Protein AF-A0A366JJT7-F1 (afdb_monomer)

Mean predicted aligned error: 3.26 Å

Foldseek 3Di:
DPLLVQLVVQCVVVVHDSVVSSVVVVVVVVVCVVCVVVVHDDDD

Structure (mmCIF, N/CA/C/O backbone):
data_AF-A0A366JJT7-F1
#
_entry.id   AF-A0A366JJT7-F1
#
loop_
_atom_site.group_PDB
_atom_site.id
_atom_site.type_symbol
_atom_site.label_atom_id
_atom_site.label_alt_id
_atom_site.label_comp_id
_atom_site.label_asym_id
_atom_site.label_entity_id
_atom_site.label_seq_id
_atom_site.pdbx_PDB_ins_code
_atom_site.Cartn_x
_atom_site.Cartn_y
_atom_site.Cartn_z
_atom_site.occupancy
_atom_site.B_iso_or_equiv
_atom_site.auth_seq_id
_atom_site.auth_comp_id
_atom_site.auth_asym_id
_atom_site.auth_atom_id
_atom_site.pdbx_PDB_model_num
ATOM 1 N N . MET A 1 1 ? 7.616 -11.719 3.584 1.00 74.25 1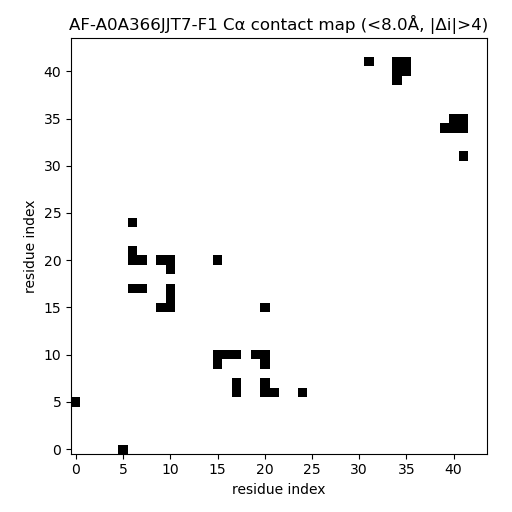 MET A N 1
ATOM 2 C CA . MET A 1 1 ? 6.898 -10.609 2.936 1.00 74.25 1 MET A CA 1
ATOM 3 C C . MET A 1 1 ? 6.927 -9.378 3.827 1.00 74.25 1 MET A C 1
ATOM 5 O O . MET A 1 1 ? 6.101 -9.235 4.718 1.00 74.25 1 MET A O 1
ATOM 9 N N . ASN A 1 2 ? 7.922 -8.523 3.615 1.00 93.38 2 ASN A N 1
ATOM 10 C CA . ASN A 1 2 ? 7.953 -7.143 4.092 1.00 93.38 2 ASN A CA 1
ATOM 11 C C . ASN A 1 2 ? 7.206 -6.220 3.099 1.00 93.38 2 ASN A C 1
ATOM 13 O O . ASN A 1 2 ? 6.717 -6.675 2.063 1.00 93.38 2 ASN A O 1
ATOM 17 N N . LYS A 1 3 ? 7.108 -4.918 3.402 1.00 92.44 3 LYS A N 1
ATOM 18 C CA . LYS A 1 3 ? 6.395 -3.948 2.549 1.00 92.44 3 LYS A CA 1
ATOM 19 C C . LYS A 1 3 ? 6.948 -3.895 1.119 1.00 92.44 3 LYS A C 1
ATOM 21 O O . LYS A 1 3 ? 6.172 -3.850 0.173 1.00 92.44 3 LYS A O 1
ATOM 26 N N . THR A 1 4 ? 8.267 -3.931 0.958 1.00 95.94 4 THR A N 1
ATOM 27 C CA . THR A 1 4 ? 8.924 -3.890 -0.356 1.00 95.94 4 THR A CA 1
ATOM 28 C C . THR A 1 4 ? 8.592 -5.129 -1.183 1.00 95.94 4 THR A C 1
ATOM 30 O O . THR A 1 4 ? 8.234 -5.013 -2.351 1.00 95.94 4 THR A O 1
ATOM 33 N N . GLU A 1 5 ? 8.646 -6.311 -0.565 1.00 97.44 5 GLU A N 1
ATOM 34 C CA . GLU A 1 5 ? 8.272 -7.576 -1.207 1.00 97.44 5 GLU A CA 1
ATOM 35 C C . GLU A 1 5 ? 6.798 -7.565 -1.649 1.00 97.44 5 GLU A C 1
ATOM 37 O O . GLU A 1 5 ? 6.488 -8.017 -2.749 1.00 97.44 5 GLU A O 1
ATOM 42 N N . LEU A 1 6 ? 5.901 -6.985 -0.840 1.00 97.00 6 LEU A N 1
ATOM 43 C CA . LEU A 1 6 ? 4.489 -6.817 -1.195 1.00 97.00 6 LEU A CA 1
ATOM 44 C C . LEU A 1 6 ? 4.294 -5.860 -2.382 1.00 97.00 6 LEU A C 1
ATOM 46 O O . LEU A 1 6 ? 3.573 -6.200 -3.315 1.00 97.00 6 LEU A O 1
ATOM 50 N N . VAL A 1 7 ? 4.927 -4.682 -2.368 1.00 97.50 7 VAL A N 1
ATOM 51 C CA . VAL A 1 7 ? 4.801 -3.693 -3.456 1.00 97.50 7 VAL A CA 1
ATOM 52 C C . VAL A 1 7 ? 5.289 -4.271 -4.781 1.00 97.50 7 VAL A C 1
ATOM 54 O O . VAL A 1 7 ? 4.606 -4.119 -5.791 1.00 97.50 7 VAL A O 1
ATOM 57 N N . ASN A 1 8 ? 6.421 -4.976 -4.773 1.00 97.75 8 ASN A N 1
ATOM 58 C CA . ASN A 1 8 ? 6.948 -5.619 -5.975 1.00 97.75 8 ASN A CA 1
ATOM 59 C C . ASN A 1 8 ? 5.992 -6.699 -6.501 1.00 97.75 8 ASN A C 1
ATOM 61 O O . ASN A 1 8 ? 5.697 -6.713 -7.692 1.00 97.75 8 ASN A O 1
ATOM 65 N N . ALA A 1 9 ? 5.446 -7.546 -5.621 1.00 97.88 9 ALA A N 1
ATOM 66 C CA . ALA A 1 9 ? 4.486 -8.576 -6.015 1.00 97.88 9 ALA A CA 1
ATOM 67 C C . ALA A 1 9 ? 3.174 -7.989 -6.569 1.00 97.88 9 ALA A C 1
ATOM 69 O O . ALA A 1 9 ? 2.590 -8.545 -7.498 1.00 97.88 9 ALA A O 1
ATOM 70 N N . VAL A 1 10 ? 2.698 -6.868 -6.012 1.00 96.94 10 VAL A N 1
ATOM 71 C CA . VAL A 1 10 ? 1.528 -6.150 -6.538 1.00 96.94 10 VAL A CA 1
ATOM 72 C C . VAL A 1 10 ? 1.844 -5.546 -7.899 1.00 96.94 10 VAL A C 1
ATOM 74 O O . VAL A 1 10 ? 1.063 -5.744 -8.824 1.00 96.94 10 VAL A O 1
ATOM 77 N N . ALA A 1 11 ? 2.977 -4.859 -8.047 1.00 98.12 11 ALA A N 1
ATOM 78 C CA . ALA A 1 11 ? 3.391 -4.260 -9.313 1.00 98.12 11 ALA A CA 1
ATOM 79 C C . ALA A 1 11 ? 3.483 -5.299 -10.438 1.00 98.12 11 ALA A C 1
ATOM 81 O O . ALA A 1 11 ? 2.916 -5.095 -11.504 1.00 98.12 11 ALA A O 1
ATOM 82 N N . GLU A 1 12 ? 4.116 -6.444 -10.168 1.00 97.94 12 GLU A N 1
ATOM 83 C CA . GLU A 1 12 ? 4.250 -7.541 -11.128 1.00 97.94 12 GLU A CA 1
ATOM 84 C C . GLU A 1 12 ? 2.886 -8.108 -11.549 1.00 97.94 12 GLU A C 1
ATOM 86 O O . GLU A 1 12 ? 2.611 -8.249 -12.735 1.00 97.94 12 GLU A O 1
ATOM 91 N N . ARG A 1 13 ? 2.000 -8.394 -10.586 1.00 97.56 13 ARG A N 1
ATOM 92 C CA . ARG A 1 13 ? 0.699 -9.034 -10.857 1.00 97.56 13 ARG A CA 1
ATOM 93 C C . ARG A 1 13 ? -0.351 -8.107 -11.457 1.00 97.56 13 ARG A C 1
ATOM 95 O O . ARG A 1 13 ? -1.300 -8.593 -12.062 1.00 97.56 13 ARG A O 1
ATOM 102 N N . SER A 1 14 ? -0.234 -6.806 -11.212 1.00 96.94 14 SER A N 1
ATOM 103 C CA . SER A 1 14 ? -1.163 -5.791 -11.726 1.00 96.94 14 SER A CA 1
ATOM 104 C C . SER A 1 14 ? -0.621 -5.050 -12.945 1.00 96.94 14 SER A C 1
ATOM 106 O O . SER A 1 14 ? -1.305 -4.168 -13.456 1.00 96.94 14 SER A O 1
ATOM 108 N N . GLU A 1 15 ? 0.599 -5.384 -13.381 1.00 97.38 15 GLU A N 1
ATOM 109 C CA . GLU A 1 15 ? 1.319 -4.706 -14.466 1.00 97.38 15 GLU A CA 1
ATOM 110 C C . GLU A 1 15 ? 1.459 -3.187 -14.237 1.00 97.38 15 GLU A C 1
ATOM 112 O O . GLU A 1 15 ? 1.580 -2.391 -15.169 1.00 97.38 15 GLU A O 1
ATOM 117 N N . LEU A 1 16 ? 1.458 -2.766 -12.968 1.00 97.31 16 LEU A N 1
ATOM 118 C CA . LEU A 1 16 ? 1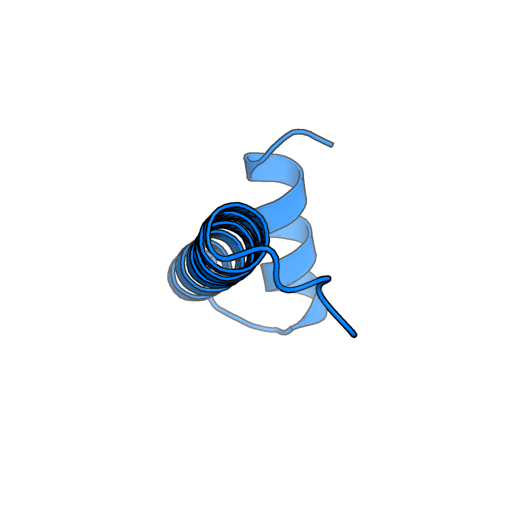.654 -1.377 -12.571 1.00 97.31 16 LEU A CA 1
ATOM 119 C C . LEU A 1 16 ? 3.139 -1.050 -12.438 1.00 97.31 16 LEU A C 1
ATOM 121 O O . LEU A 1 16 ? 3.973 -1.889 -12.092 1.00 97.31 16 LEU A O 1
ATOM 125 N N . SER A 1 17 ? 3.473 0.229 -12.612 1.00 98.06 17 SER A N 1
ATOM 126 C CA . SER A 1 17 ? 4.792 0.713 -12.215 1.00 98.06 17 SER A CA 1
ATOM 127 C C . SER A 1 17 ? 4.991 0.526 -10.702 1.00 98.06 17 SER A C 1
ATOM 129 O O . SER A 1 17 ? 4.043 0.668 -9.926 1.00 98.06 17 SER A O 1
ATOM 131 N N . ILE A 1 18 ? 6.231 0.287 -10.247 1.00 96.44 18 ILE A N 1
ATOM 132 C CA . ILE A 1 18 ? 6.555 0.203 -8.805 1.00 96.44 18 ILE A CA 1
ATOM 133 C C . ILE A 1 18 ? 6.036 1.435 -8.043 1.00 96.44 18 ILE A C 1
ATOM 135 O O . ILE A 1 18 ? 5.553 1.328 -6.916 1.00 96.44 18 ILE A O 1
ATOM 139 N N . LYS A 1 19 ? 6.108 2.615 -8.671 1.00 97.31 19 LYS A N 1
ATOM 140 C CA . LYS A 1 19 ? 5.639 3.878 -8.091 1.00 97.31 19 LYS A CA 1
ATOM 141 C C . LYS A 1 19 ? 4.131 3.862 -7.850 1.00 97.31 19 LYS A C 1
ATOM 143 O O . LYS A 1 19 ? 3.686 4.291 -6.786 1.00 97.31 19 LYS A O 1
ATOM 148 N N . ASP A 1 20 ? 3.357 3.391 -8.820 1.00 97.88 20 ASP A N 1
ATOM 149 C CA . ASP A 1 20 ? 1.898 3.370 -8.719 1.00 97.88 20 ASP A CA 1
ATOM 150 C C . ASP A 1 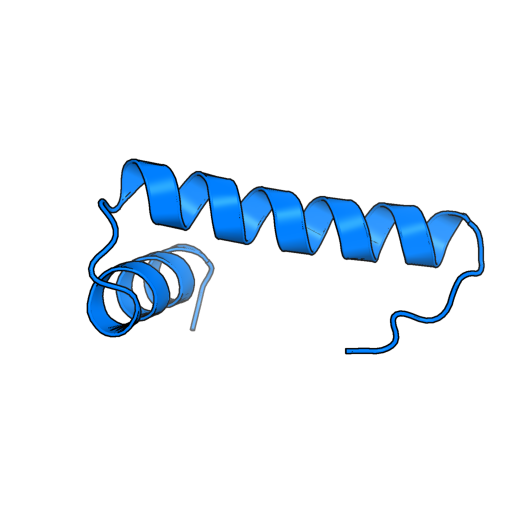20 ? 1.423 2.234 -7.811 1.00 97.88 20 ASP A C 1
ATOM 152 O O . ASP A 1 20 ? 0.543 2.450 -6.981 1.00 97.88 20 ASP A O 1
ATOM 156 N N . ALA A 1 21 ? 2.084 1.075 -7.859 1.00 98.19 21 ALA A N 1
ATOM 157 C CA . ALA A 1 21 ? 1.848 -0.020 -6.924 1.00 98.19 21 ALA A CA 1
ATOM 158 C C . ALA A 1 21 ? 2.121 0.394 -5.470 1.00 98.19 21 ALA A C 1
ATOM 160 O O . ALA A 1 21 ? 1.311 0.108 -4.592 1.00 98.19 21 ALA A O 1
ATOM 161 N N . SER A 1 22 ? 3.213 1.124 -5.204 1.00 97.88 22 SER A N 1
ATOM 162 C CA . SER A 1 22 ? 3.507 1.636 -3.859 1.00 97.88 22 SER A CA 1
ATOM 163 C C . SER A 1 22 ? 2.389 2.541 -3.352 1.00 97.88 22 SER A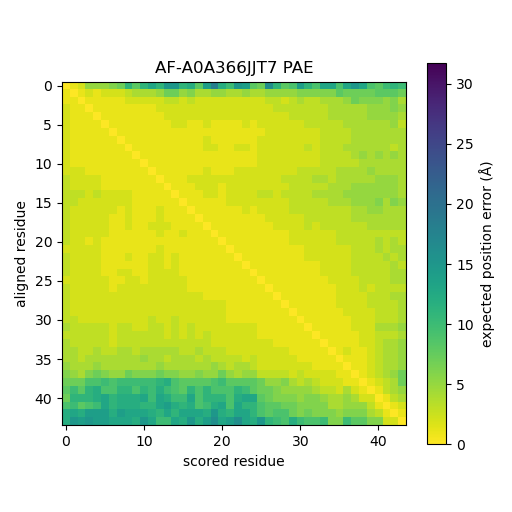 C 1
ATOM 165 O O . SER A 1 22 ? 1.912 2.356 -2.236 1.00 97.88 22 SER A O 1
ATOM 167 N N . LYS A 1 23 ? 1.935 3.488 -4.184 1.00 98.00 23 LYS A N 1
ATOM 168 C CA . LYS A 1 23 ? 0.831 4.390 -3.833 1.00 98.00 23 LYS A CA 1
ATOM 169 C C . LYS A 1 23 ? -0.470 3.636 -3.580 1.00 98.00 23 LYS A C 1
ATOM 171 O O . LYS A 1 23 ? -1.173 3.959 -2.632 1.00 98.00 23 LYS A O 1
ATOM 176 N N . ALA A 1 24 ? -0.791 2.648 -4.413 1.00 97.31 24 ALA A N 1
ATOM 177 C CA . ALA A 1 24 ? -1.999 1.845 -4.262 1.00 97.31 24 ALA A CA 1
ATOM 178 C C . ALA A 1 24 ? -1.978 1.038 -2.956 1.00 97.31 24 ALA A C 1
ATOM 180 O O . ALA A 1 24 ? -2.952 1.053 -2.206 1.00 97.31 24 ALA A O 1
ATOM 181 N N . VAL A 1 25 ? -0.852 0.387 -2.650 1.00 96.75 25 VAL A N 1
ATOM 182 C CA . VAL A 1 25 ? -0.66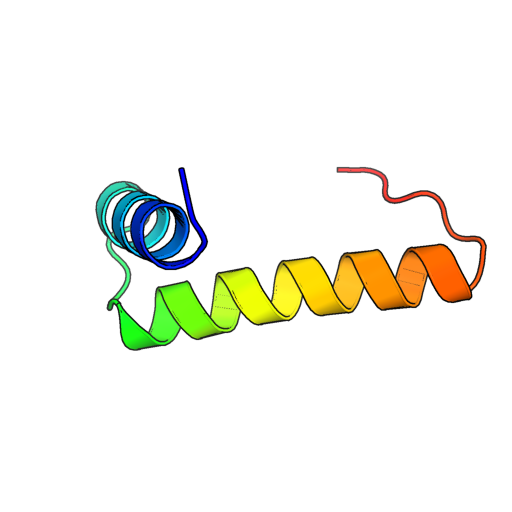7 -0.358 -1.398 1.00 96.75 25 VAL A CA 1
ATOM 183 C C . VAL A 1 25 ? -0.796 0.573 -0.190 1.00 96.75 25 VAL A C 1
ATOM 185 O O . VAL A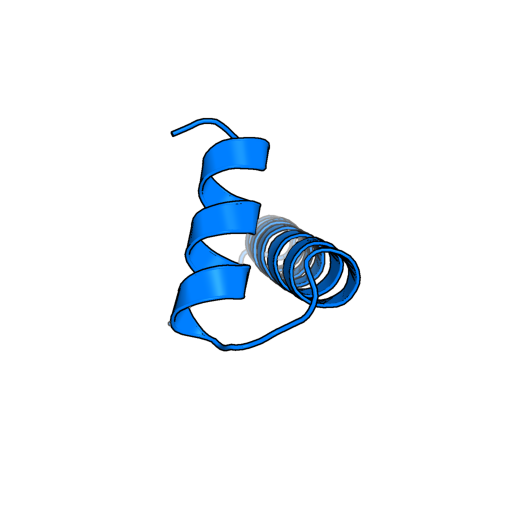 1 25 ? -1.514 0.248 0.755 1.00 96.75 25 VAL A O 1
ATOM 188 N N . ASP A 1 26 ? -0.167 1.749 -0.235 1.00 96.88 26 ASP A N 1
ATOM 189 C CA . ASP A 1 26 ? -0.271 2.753 0.829 1.00 96.88 26 ASP A CA 1
ATOM 190 C C . ASP A 1 26 ? -1.714 3.235 1.027 1.00 96.88 26 ASP A C 1
ATOM 192 O O . ASP A 1 26 ? -2.207 3.247 2.155 1.00 96.88 26 ASP A O 1
ATOM 196 N N . ALA A 1 27 ? -2.421 3.543 -0.062 1.00 97.12 27 ALA A N 1
ATOM 197 C CA . ALA A 1 27 ? -3.811 3.988 -0.020 1.00 97.12 27 ALA A CA 1
ATOM 198 C C . ALA A 1 27 ? -4.753 2.921 0.565 1.00 97.12 27 ALA A C 1
ATOM 200 O O . ALA A 1 27 ? -5.668 3.253 1.323 1.00 97.12 27 ALA A O 1
ATOM 201 N N . VAL A 1 28 ? -4.530 1.637 0.262 1.00 95.31 28 VAL A N 1
ATOM 202 C CA . VAL A 1 28 ? -5.309 0.531 0.843 1.00 95.31 28 VAL A CA 1
ATOM 203 C C . VAL A 1 28 ? -5.085 0.449 2.351 1.00 95.31 28 VAL A C 1
ATOM 205 O O . VAL A 1 28 ? -6.054 0.400 3.111 1.00 95.31 28 VAL A O 1
ATOM 208 N N . PHE A 1 29 ? -3.828 0.485 2.804 1.00 94.62 29 PHE A N 1
ATOM 209 C CA . PHE A 1 29 ? -3.521 0.462 4.235 1.00 94.62 29 PHE A CA 1
ATOM 210 C C . PHE A 1 29 ? -4.091 1.672 4.969 1.00 94.62 29 PHE A C 1
ATOM 212 O O . PHE A 1 29 ? -4.643 1.516 6.059 1.00 94.62 29 PHE A O 1
ATOM 219 N N . GLU A 1 30 ? -3.995 2.863 4.382 1.00 95.56 30 GLU A N 1
ATOM 220 C CA . GLU A 1 30 ? -4.577 4.077 4.944 1.00 95.56 30 GLU A CA 1
ATOM 221 C C . GLU A 1 30 ? -6.102 3.965 5.051 1.00 95.56 30 GLU A C 1
ATOM 223 O O . GLU A 1 30 ? -6.664 4.210 6.118 1.00 95.56 30 GLU A O 1
ATOM 228 N N . THR A 1 31 ? -6.766 3.512 3.987 1.00 95.19 31 THR A N 1
ATOM 229 C CA . THR A 1 31 ? -8.225 3.337 3.954 1.00 95.19 31 THR A CA 1
ATOM 230 C C . THR A 1 31 ? -8.692 2.341 5.015 1.00 95.19 31 THR A C 1
ATOM 232 O O . THR A 1 31 ? -9.631 2.629 5.758 1.00 95.19 31 THR A O 1
ATOM 235 N N . ILE A 1 32 ? -8.010 1.197 5.149 1.00 94.06 32 ILE A N 1
ATOM 236 C CA . ILE A 1 32 ? -8.280 0.212 6.208 1.00 94.06 32 ILE A CA 1
ATOM 237 C C . ILE A 1 32 ? -8.084 0.838 7.585 1.00 94.06 32 ILE A C 1
ATOM 239 O O . ILE A 1 32 ? -8.953 0.728 8.447 1.00 94.06 32 ILE A O 1
ATOM 243 N N . THR A 1 33 ? -6.943 1.495 7.796 1.00 94.50 33 THR A N 1
ATOM 244 C CA . THR A 1 33 ? -6.573 2.072 9.093 1.00 94.50 33 THR A CA 1
ATOM 245 C C . THR A 1 33 ? -7.583 3.128 9.527 1.00 94.50 33 THR A C 1
ATOM 247 O O . THR A 1 33 ? -8.011 3.136 10.680 1.00 94.50 33 THR A O 1
ATOM 250 N N . ASN A 1 34 ? -7.994 4.000 8.610 1.00 93.88 34 ASN A N 1
ATOM 251 C CA . ASN A 1 34 ? -8.979 5.038 8.880 1.00 93.88 34 ASN A CA 1
ATOM 252 C C . ASN A 1 34 ? -10.372 4.437 9.100 1.00 93.88 34 ASN A C 1
ATOM 254 O O . ASN A 1 34 ? -11.029 4.789 10.075 1.00 93.88 34 ASN A O 1
ATOM 258 N N . GLY A 1 35 ? -10.779 3.453 8.292 1.00 93.06 35 GLY A N 1
ATOM 259 C CA . GLY A 1 35 ? -12.030 2.722 8.505 1.00 93.06 35 GLY A CA 1
ATOM 260 C C . GLY A 1 35 ? -12.101 2.072 9.890 1.00 93.06 35 GLY A C 1
ATOM 261 O O . GLY A 1 35 ? -13.080 2.262 10.610 1.00 93.06 35 GLY A O 1
ATOM 262 N N . LEU A 1 36 ? -11.034 1.391 10.315 1.00 92.81 36 LEU A N 1
ATOM 263 C CA . LEU A 1 36 ? -10.953 0.781 11.644 1.00 92.81 36 LEU A CA 1
ATOM 264 C C . LEU A 1 36 ? -11.034 1.819 12.773 1.00 92.81 36 LEU A C 1
ATOM 266 O O . LEU A 1 36 ? -11.729 1.580 13.760 1.00 92.81 36 LEU A O 1
ATOM 270 N N . LYS A 1 37 ? -10.373 2.977 12.628 1.00 92.56 37 LYS A N 1
ATOM 271 C CA . LYS A 1 37 ? -10.476 4.092 13.591 1.00 92.56 37 LYS A CA 1
ATOM 272 C C . LYS A 1 37 ? -11.902 4.632 13.703 1.00 92.56 37 LYS A C 1
ATOM 274 O O . LYS A 1 37 ? -12.325 5.006 14.790 1.00 92.56 37 LYS A O 1
ATOM 279 N N . GLU A 1 38 ? -12.646 4.638 12.602 1.00 93.06 38 GLU A N 1
ATOM 280 C CA . GLU A 1 38 ? -14.057 5.039 12.555 1.00 93.06 38 GLU A CA 1
ATOM 281 C C . GLU A 1 38 ? -15.018 3.933 13.033 1.00 93.06 38 GLU A C 1
ATOM 283 O O . GLU A 1 38 ? -16.235 4.088 12.949 1.00 93.06 38 GLU A O 1
ATOM 288 N N . GLY A 1 39 ? -14.499 2.795 13.512 1.00 90.19 39 GLY A N 1
ATOM 289 C CA . GLY A 1 39 ? -15.305 1.645 13.929 1.00 90.19 39 GLY A CA 1
ATOM 290 C C . GLY A 1 39 ? -15.944 0.883 12.763 1.00 90.19 39 GLY A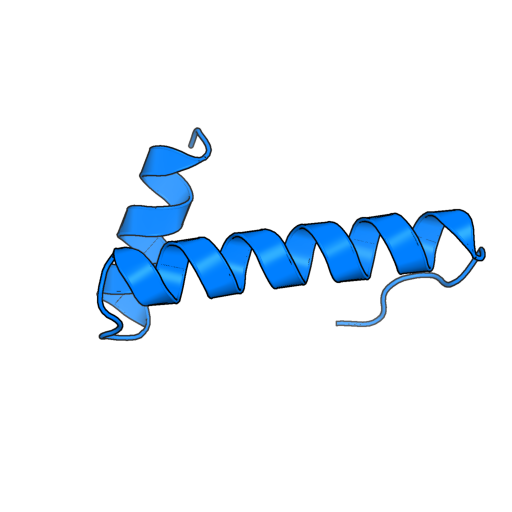 C 1
ATOM 291 O O . GLY A 1 39 ? -16.757 -0.018 12.982 1.00 90.19 39 GLY A O 1
ATOM 292 N N . LYS A 1 40 ? -15.579 1.209 11.519 1.00 88.00 40 LYS A N 1
ATOM 293 C CA . LYS A 1 40 ? -16.034 0.504 10.321 1.00 88.00 40 LYS A CA 1
ATOM 294 C C . LYS A 1 40 ? -15.198 -0.758 10.153 1.00 88.00 40 LYS A C 1
ATOM 296 O O . LYS A 1 40 ? -13.978 -0.698 9.997 1.00 88.00 40 LYS A O 1
ATOM 301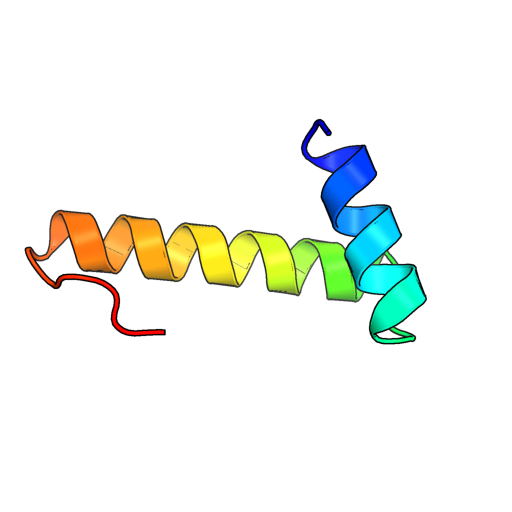 N N . LYS A 1 41 ? -15.856 -1.920 10.152 1.00 81.69 41 LYS A N 1
ATOM 302 C CA . LYS A 1 41 ? -15.203 -3.163 9.735 1.00 81.69 41 LYS A CA 1
ATOM 303 C C . LYS A 1 41 ? -14.957 -3.108 8.228 1.00 81.69 41 LYS A C 1
ATOM 305 O O . LYS A 1 41 ? -15.920 -2.910 7.485 1.00 81.69 41 LYS A O 1
ATOM 310 N N . PRO A 1 42 ? -13.710 -3.291 7.774 1.00 76.00 42 PRO A N 1
ATOM 311 C CA . PRO A 1 42 ? -13.439 -3.396 6.356 1.00 76.00 42 PRO A CA 1
ATOM 312 C C . PRO A 1 42 ? -14.163 -4.620 5.778 1.00 76.00 42 PRO A C 1
ATOM 314 O O . PRO A 1 42 ? -14.064 -5.710 6.341 1.00 76.00 42 PRO A O 1
ATOM 317 N N . ASN A 1 43 ? -14.918 -4.425 4.698 1.00 74.25 43 ASN A N 1
ATOM 318 C CA . ASN A 1 43 ? -15.616 -5.483 3.972 1.00 74.25 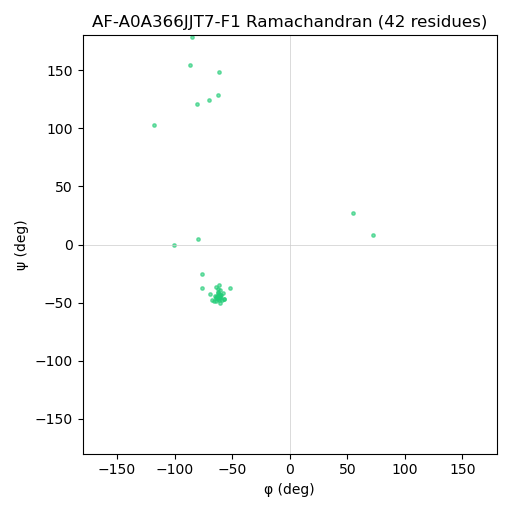43 ASN A CA 1
ATOM 319 C C . ASN A 1 43 ? -15.036 -5.503 2.554 1.00 74.25 43 ASN A C 1
ATOM 321 O O . ASN A 1 43 ? -15.305 -4.581 1.782 1.00 74.25 43 ASN A O 1
ATOM 325 N N . PHE A 1 44 ? -14.169 -6.477 2.283 1.00 72.62 44 PHE A N 1
ATOM 326 C CA . PHE A 1 44 ? -13.427 -6.638 1.032 1.00 72.62 44 PHE A CA 1
ATOM 327 C C . PHE A 1 44 ? -13.773 -7.972 0.392 1.00 72.62 44 PHE A C 1
ATOM 329 O O . PHE A 1 44 ? -13.804 -8.971 1.147 1.00 72.62 44 PHE A O 1
#

Radius of gyration: 11.86 Å; Cα contacts (8 Å, |Δi|>4): 21; chains: 1; bounding box: 25×16×28 Å

Secondary structure (DSSP, 8-state):
--HHHHHHHHHHHHT--HHHHHHHHHHHHHHHHHHHHTTPPP--

InterPro domains:
  IPR000119 Histone-like DNA-binding protein [PF00216] (1-41)
  IPR010992 Integration host factor (IHF)-like DNA-binding domain superfamily [G3DSA:4.10.520.10] (1-44)
  IPR010992 Integration host factor (IHF)-like DNA-binding domain superfamily [SSF47729] (1-41)

Sequence (44 aa):
MNKTELVNAVAERSELSIKDASKAVDAVFETITNGLKEGKKPNF

Nearest PDB structures (foldseek):
  4yex-assembly1_A  TM=9.829E-01  e=3.202E-03  Escherichia coli
  4yex-assembly1_C  TM=9.834E-01  e=4.235E-03  Escherichia coli
  4qju-assembly1_B  TM=9.898E-01  e=4.542E-03  Staphylococcus aureus subsp. aureus Mu50
  4yf0-assembly1_A  TM=9.850E-01  e=5.601E-03  Escherichia coli
  1hue-assembly1_B  TM=9.427E-01  e=4.542E-03  Geobacillus stearothermophilus

pLDDT: mean 93.52, std 6.83, range [72.62, 98.19]

Organism: Cytobacillus firmus (NCBI:txid1399)

Solvent-accessible surface area (backbone atoms only — not comparable to full-atom values): 2586 Å² total; per-residue (Å²): 130,55,73,68,57,47,29,52,54,47,8,68,77,68,75,40,54,62,71,56,24,42,51,52,54,49,51,51,52,48,52,48,53,52,34,49,74,72,70,40,78,85,85,132